Protein AF-A0A613WHR8-F1 (afdb_monomer_lite)

InterPro domains:
  IPR018330 RecT family [PF03837] (5-74)

Organism: Salmonella enterica (NCBI:txid28901)

Structure (mmCIF, N/CA/C/O backbone):
data_AF-A0A613WHR8-F1
#
_entry.id   AF-A0A613WHR8-F1
#
loop_
_atom_site.group_PDB
_atom_site.id
_atom_site.type_symbol
_atom_site.label_atom_id
_atom_site.label_alt_id
_atom_site.label_comp_id
_atom_site.label_asym_id
_atom_site.label_entity_id
_atom_site.label_seq_id
_atom_site.pdbx_PDB_ins_code
_atom_site.Cartn_x
_atom_site.Cartn_y
_atom_site.Cartn_z
_atom_site.occupancy
_atom_site.B_iso_or_equiv
_atom_site.auth_seq_id
_atom_site.auth_comp_id
_atom_site.auth_asym_id
_atom_site.auth_atom_id
_atom_site.pdbx_PDB_model_num
ATOM 1 N N . PHE A 1 1 ? 2.339 -22.109 17.930 1.00 89.00 1 PHE A N 1
ATOM 2 C CA . PHE A 1 1 ? 1.033 -21.520 17.578 1.00 89.00 1 PHE A CA 1
ATOM 3 C C . PHE A 1 1 ? 0.966 -20.124 18.173 1.00 89.00 1 PHE A C 1
ATOM 5 O O . PHE A 1 1 ? 1.818 -19.796 18.991 1.00 89.00 1 PHE A O 1
ATOM 12 N N . VAL A 1 2 ? 0.007 -19.311 17.746 1.00 94.31 2 VAL A N 1
ATOM 13 C CA . VAL A 1 2 ? -0.350 -18.051 18.406 1.00 94.31 2 VAL A CA 1
ATOM 14 C C . VAL A 1 2 ? -1.794 -18.166 18.862 1.00 94.31 2 VAL A C 1
ATOM 16 O O . VAL A 1 2 ? -2.613 -18.722 18.141 1.00 94.31 2 VAL A O 1
ATOM 19 N N . GLN A 1 3 ? -2.096 -17.657 20.048 1.00 95.31 3 GLN A N 1
ATOM 20 C CA . GLN A 1 3 ? -3.455 -17.555 20.557 1.00 95.31 3 GLN A CA 1
ATOM 21 C C . GLN A 1 3 ? -3.706 -16.099 20.931 1.00 95.31 3 GLN A C 1
ATOM 23 O O . GLN A 1 3 ? -2.822 -15.439 21.477 1.00 95.31 3 GLN A O 1
ATOM 28 N N . VAL A 1 4 ? -4.883 -15.595 20.580 1.00 95.31 4 VAL A N 1
ATOM 29 C CA . VAL A 1 4 ? -5.280 -14.210 20.831 1.00 95.31 4 VAL A CA 1
ATOM 30 C C . VAL A 1 4 ? -6.489 -14.226 21.744 1.00 95.31 4 VAL A C 1
ATOM 32 O O . VAL A 1 4 ? -7.377 -15.057 21.570 1.00 95.31 4 VAL A O 1
ATOM 35 N N . GLY A 1 5 ? -6.510 -13.324 22.714 1.00 95.69 5 GLY A N 1
ATOM 36 C CA . GLY A 1 5 ? -7.647 -13.103 23.588 1.00 95.69 5 GLY A CA 1
ATOM 37 C C . GLY A 1 5 ? -7.657 -11.666 24.082 1.00 95.69 5 GLY A C 1
ATOM 38 O O . GLY A 1 5 ? -6.617 -11.003 24.102 1.00 95.69 5 GLY A O 1
ATOM 39 N N . ALA A 1 6 ? -8.837 -11.196 24.460 1.00 94.69 6 ALA A N 1
ATOM 40 C CA . ALA A 1 6 ? -9.026 -9.912 25.116 1.00 94.69 6 ALA A CA 1
ATOM 41 C C . ALA A 1 6 ? -10.182 -10.011 26.116 1.00 94.69 6 ALA A C 1
ATOM 43 O O . ALA A 1 6 ? -11.006 -10.921 26.038 1.00 94.69 6 ALA A O 1
ATOM 44 N N . ILE A 1 7 ? -10.222 -9.078 27.062 1.00 95.19 7 ILE A N 1
ATOM 45 C CA . ILE A 1 7 ? -11.339 -8.932 27.996 1.00 95.19 7 ILE A CA 1
ATOM 46 C C . ILE A 1 7 ? -12.389 -8.064 27.301 1.00 95.19 7 ILE A C 1
ATOM 48 O O . ILE A 1 7 ? -12.093 -6.924 26.932 1.00 95.19 7 ILE A O 1
ATOM 52 N N . LEU A 1 8 ? -13.588 -8.606 27.082 1.00 90.88 8 LEU A N 1
ATOM 53 C CA . LEU A 1 8 ? -14.682 -7.862 26.460 1.00 90.88 8 LEU A CA 1
ATOM 54 C C . LEU A 1 8 ? -15.302 -6.874 27.453 1.00 90.88 8 LEU A C 1
ATOM 56 O O . LEU A 1 8 ? -15.196 -7.015 28.673 1.00 90.88 8 LEU A O 1
ATOM 60 N N . ARG A 1 9 ? -15.961 -5.833 26.934 1.00 86.62 9 ARG A N 1
ATOM 61 C CA . ARG A 1 9 ? -16.608 -4.825 27.781 1.00 86.62 9 ARG A CA 1
ATOM 62 C C . ARG A 1 9 ? -17.704 -5.485 28.622 1.00 86.62 9 ARG A C 1
ATOM 64 O O . ARG A 1 9 ? -18.672 -5.999 28.078 1.00 86.62 9 ARG A O 1
ATOM 71 N N . GLY A 1 10 ? -17.573 -5.386 29.943 1.00 92.06 10 GLY A N 1
ATOM 72 C CA . GLY A 1 10 ? -18.514 -5.981 30.896 1.00 92.06 10 GLY A CA 1
ATOM 73 C C . GLY A 1 10 ? -18.128 -7.386 31.364 1.00 92.06 10 GLY A C 1
ATOM 74 O O . GLY A 1 10 ? -18.777 -7.906 32.266 1.00 92.06 10 GLY A O 1
ATOM 75 N N . GLU A 1 11 ? -17.060 -7.968 30.817 1.00 93.25 11 GLU A N 1
ATOM 76 C CA . GLU A 1 11 ? -16.498 -9.240 31.271 1.00 93.25 11 GLU A CA 1
ATOM 77 C C . GLU A 1 11 ? -15.285 -9.009 32.185 1.00 93.25 11 GLU A C 1
ATOM 79 O O . GLU A 1 11 ? -14.610 -7.981 32.115 1.00 93.25 11 GLU A O 1
ATOM 84 N N . SER A 1 12 ? -15.008 -9.972 33.065 1.00 94.62 12 SER A N 1
ATOM 85 C CA . SER A 1 12 ? -13.825 -9.983 33.941 1.00 94.62 12 SER A CA 1
ATOM 86 C C . SER A 1 12 ? -12.762 -10.989 33.504 1.00 94.62 12 SER A C 1
ATOM 88 O O . SER A 1 12 ? -11.621 -10.919 33.956 1.00 94.62 12 SER A O 1
ATOM 90 N N . GLU A 1 13 ? -13.137 -11.940 32.652 1.00 96.62 13 GLU A N 1
ATOM 91 C CA . GLU A 1 13 ? -12.265 -13.003 32.165 1.00 96.62 13 GLU A CA 1
ATOM 92 C C . GLU A 1 13 ? -11.814 -12.722 30.730 1.00 96.62 13 GLU A C 1
ATOM 94 O O . GLU A 1 13 ? -12.413 -11.932 30.000 1.00 96.62 13 GLU A O 1
ATOM 99 N N . ILE A 1 14 ? -10.707 -13.347 30.330 1.00 96.81 14 ILE A N 1
ATOM 100 C CA . ILE A 1 14 ? -10.197 -13.219 28.967 1.00 96.81 14 ILE A CA 1
ATOM 101 C C . ILE A 1 14 ? -11.002 -14.150 28.067 1.00 96.81 14 ILE A C 1
ATOM 103 O O . ILE A 1 14 ? -10.958 -15.370 28.232 1.00 96.81 14 ILE A O 1
ATOM 107 N N . THR A 1 15 ? -11.637 -13.581 27.048 1.00 96.25 15 THR A N 1
ATOM 108 C CA . THR A 1 15 ? -12.248 -14.354 25.973 1.00 96.25 15 THR A CA 1
ATOM 109 C C . THR A 1 15 ? -11.159 -14.766 24.987 1.00 96.25 15 THR A C 1
ATOM 111 O O . THR A 1 15 ? -10.666 -13.972 24.180 1.00 96.25 15 THR A O 1
ATOM 114 N N . TRP A 1 16 ? -10.727 -16.023 25.082 1.00 97.25 16 TRP A N 1
ATOM 115 C CA . TRP A 1 16 ? -9.696 -16.597 24.219 1.00 97.25 16 TRP A CA 1
ATOM 116 C C . TRP A 1 16 ? -10.266 -17.057 22.874 1.00 97.25 16 TRP A C 1
ATOM 118 O O . TRP A 1 16 ? -11.357 -17.612 22.784 1.00 97.25 16 TRP A O 1
ATOM 128 N N . GLY A 1 17 ? -9.497 -16.853 21.809 1.00 94.19 17 GLY A N 1
ATOM 129 C CA . GLY A 1 17 ? -9.735 -17.474 20.511 1.00 94.19 17 GLY A CA 1
ATOM 130 C C . GLY A 1 17 ? -9.074 -18.841 20.386 1.00 94.19 17 GLY A C 1
ATOM 131 O O . GLY A 1 17 ? -8.239 -19.242 21.203 1.00 94.19 17 GLY A O 1
ATOM 132 N N . GLU A 1 18 ? -9.408 -19.520 19.294 1.00 93.88 18 GLU A N 1
ATOM 133 C CA . GLU A 1 18 ? -8.780 -20.781 18.908 1.00 93.88 18 GLU A CA 1
ATOM 134 C C . GLU A 1 18 ? -7.268 -20.611 18.651 1.00 93.88 18 GLU A C 1
ATOM 136 O O . GLU A 1 18 ? -6.846 -19.624 18.030 1.00 93.88 18 GLU A O 1
ATOM 141 N N . PRO A 1 19 ? -6.422 -21.565 19.083 1.00 95.31 19 PRO A N 1
ATOM 142 C CA . PRO A 1 19 ? -5.001 -21.563 18.761 1.00 95.31 19 PRO A CA 1
ATOM 143 C C . PRO A 1 19 ? -4.748 -21.626 17.246 1.00 95.31 19 PRO A C 1
ATOM 145 O O . PRO A 1 19 ? -5.121 -22.576 16.559 1.00 95.31 19 PRO A O 1
ATOM 148 N N . LEU A 1 20 ? -4.028 -20.639 16.715 1.00 94.94 20 LEU A N 1
ATOM 149 C CA . LEU A 1 20 ? -3.664 -20.564 15.305 1.00 94.94 20 LEU A CA 1
ATOM 150 C C . LEU A 1 20 ? -2.271 -21.152 15.063 1.00 94.94 20 LEU A C 1
ATOM 152 O O . LEU A 1 20 ? -1.244 -20.650 15.540 1.00 94.94 20 LEU A O 1
ATOM 156 N N . TYR A 1 21 ? -2.218 -22.210 14.262 1.00 94.62 21 TYR A N 1
ATOM 157 C CA . TYR A 1 21 ? -0.976 -22.853 13.846 1.00 94.62 21 TYR A CA 1
ATOM 158 C C . TYR A 1 21 ? -0.562 -22.372 12.461 1.00 94.62 21 TYR A C 1
ATOM 160 O O . TYR A 1 21 ? -1.371 -22.325 11.539 1.00 94.62 21 TYR A O 1
ATOM 168 N N . LEU A 1 22 ? 0.731 -22.081 12.289 1.00 91.19 22 LEU A N 1
ATOM 169 C CA . LEU A 1 22 ? 1.271 -21.653 10.996 1.00 91.19 22 LEU A CA 1
ATOM 170 C C . LEU A 1 22 ? 1.045 -22.711 9.901 1.00 91.19 22 LEU A C 1
ATOM 172 O O . LEU A 1 22 ? 0.808 -22.359 8.747 1.00 91.19 22 LEU A O 1
ATOM 176 N N . SER A 1 23 ? 1.073 -23.996 10.269 1.00 92.25 23 SER A N 1
ATOM 177 C CA . SER A 1 23 ? 0.780 -25.128 9.381 1.00 92.25 23 SER A CA 1
ATOM 178 C C . SER A 1 23 ? -0.656 -25.133 8.849 1.00 92.25 23 SER A C 1
ATOM 180 O O . SER A 1 23 ? -0.871 -25.600 7.738 1.00 92.25 23 SER A O 1
ATOM 182 N N . GLY A 1 24 ? -1.621 -24.579 9.590 1.00 90.56 24 GLY A N 1
ATOM 183 C CA . GLY A 1 24 ? -3.017 -24.464 9.151 1.00 90.56 24 GLY A CA 1
ATOM 184 C C . GLY A 1 24 ? -3.275 -23.299 8.187 1.00 90.56 24 GLY A C 1
ATOM 185 O O . GLY A 1 24 ? -4.354 -23.203 7.609 1.00 90.56 24 GLY A O 1
ATOM 186 N N . VAL A 1 25 ? -2.300 -22.403 7.990 1.00 91.31 25 VAL A N 1
ATOM 187 C CA . VAL A 1 25 ? -2.436 -21.245 7.095 1.00 91.31 25 VAL A CA 1
ATOM 188 C C . VAL A 1 25 ? -1.966 -21.612 5.690 1.00 91.31 25 VAL A C 1
ATOM 190 O O . VAL A 1 25 ? -0.769 -21.550 5.393 1.00 91.31 25 VAL A O 1
ATOM 193 N N . VAL A 1 26 ? -2.927 -21.963 4.830 1.00 90.56 26 VAL A N 1
ATOM 194 C CA . VAL A 1 26 ? -2.678 -22.417 3.450 1.00 90.56 26 VAL A CA 1
ATOM 195 C C . VAL A 1 26 ? -2.364 -21.253 2.500 1.00 90.56 26 VAL A C 1
ATOM 197 O O . VAL A 1 26 ? -1.446 -21.343 1.693 1.00 90.56 26 VAL A O 1
ATOM 200 N N . THR A 1 27 ? -3.087 -20.133 2.601 1.00 90.94 27 THR A N 1
ATOM 201 C CA . THR A 1 27 ? -2.910 -18.980 1.696 1.00 90.94 27 THR A CA 1
ATOM 202 C C . THR A 1 27 ? -1.959 -17.945 2.291 1.00 90.94 27 THR A C 1
ATOM 204 O O . THR A 1 27 ? -2.208 -17.425 3.379 1.00 90.94 27 THR A O 1
ATOM 207 N N . ARG A 1 28 ? -0.883 -17.604 1.569 1.00 93.31 28 ARG A N 1
ATOM 208 C CA . ARG A 1 28 ? 0.181 -16.702 2.046 1.00 93.31 28 ARG A CA 1
ATOM 209 C C . ARG A 1 28 ? 0.565 -15.632 1.020 1.00 93.31 28 ARG A C 1
ATOM 211 O O . ARG A 1 28 ? 1.715 -15.514 0.621 1.00 93.31 28 ARG A O 1
ATOM 218 N N . ASN A 1 29 ? -0.397 -14.794 0.647 1.00 92.94 29 ASN A N 1
ATOM 219 C CA . ASN A 1 29 ? -0.249 -13.790 -0.421 1.00 92.94 29 ASN A CA 1
ATOM 220 C C . ASN A 1 29 ? 0.486 -12.501 0.005 1.00 92.94 29 ASN A C 1
ATOM 222 O O . ASN A 1 29 ? 0.276 -11.446 -0.582 1.00 92.94 29 ASN A O 1
ATOM 226 N N . SER A 1 30 ? 1.302 -12.554 1.059 1.00 93.56 30 SER A N 1
ATOM 227 C CA . SER A 1 30 ? 2.049 -11.398 1.570 1.00 93.56 30 SER A CA 1
ATOM 228 C C . SER A 1 30 ? 3.525 -11.758 1.738 1.00 93.56 30 SER A C 1
ATOM 230 O O . SER A 1 30 ? 3.820 -12.789 2.347 1.00 93.56 30 SER A O 1
ATOM 232 N N . PRO A 1 31 ? 4.470 -10.910 1.293 1.00 95.44 31 PRO A N 1
ATOM 233 C CA . PRO A 1 31 ? 5.894 -11.141 1.535 1.00 95.44 31 PRO A CA 1
ATOM 234 C C . PRO A 1 31 ? 6.242 -11.153 3.035 1.00 95.44 31 PRO A C 1
ATOM 236 O O . PRO A 1 31 ? 7.246 -11.749 3.426 1.00 95.44 31 PRO A O 1
ATOM 239 N N . LEU A 1 32 ? 5.384 -10.582 3.896 1.00 95.38 32 LEU A N 1
ATOM 240 C CA . LEU A 1 32 ? 5.553 -10.611 5.354 1.00 95.38 32 LEU A CA 1
ATOM 241 C C . LEU A 1 32 ? 5.531 -12.027 5.935 1.00 95.38 32 LEU A C 1
ATOM 243 O O . LEU A 1 32 ? 6.093 -12.243 7.002 1.00 95.38 32 LEU A O 1
ATOM 247 N N . TRP A 1 33 ? 4.958 -13.014 5.239 1.00 95.00 33 TRP A N 1
ATOM 248 C CA . TRP A 1 33 ? 5.064 -14.413 5.664 1.00 95.00 33 TRP A CA 1
ATOM 249 C C . TRP A 1 33 ? 6.508 -14.930 5.667 1.00 95.00 33 TRP A C 1
ATOM 251 O O . TRP A 1 33 ? 6.792 -15.894 6.373 1.00 95.00 33 TRP A O 1
ATOM 261 N N . VAL A 1 34 ? 7.405 -14.299 4.903 1.00 94.12 34 VAL A N 1
ATOM 262 C CA . VAL A 1 34 ? 8.833 -14.632 4.851 1.00 94.12 34 VAL A CA 1
ATOM 263 C C . VAL A 1 34 ? 9.644 -13.662 5.704 1.00 94.12 34 VAL A C 1
ATOM 265 O O . VAL A 1 34 ? 10.424 -14.099 6.544 1.00 94.12 34 VAL A O 1
ATOM 268 N N . SER A 1 35 ? 9.451 -12.351 5.522 1.00 96.62 35 SER A N 1
ATOM 269 C CA . SER A 1 35 ? 10.274 -11.340 6.198 1.00 96.62 35 SER A CA 1
ATOM 270 C C . SER A 1 35 ? 9.903 -11.117 7.666 1.00 96.62 35 SER A C 1
ATOM 272 O O . SER A 1 35 ? 10.784 -10.832 8.474 1.00 96.62 35 SER A O 1
ATOM 274 N N . ASN A 1 36 ? 8.626 -11.261 8.041 1.00 95.81 36 ASN A N 1
ATOM 275 C CA . ASN A 1 36 ? 8.167 -11.113 9.425 1.00 95.81 36 ASN A CA 1
ATOM 276 C C . ASN A 1 36 ? 6.999 -12.067 9.770 1.00 95.81 36 ASN A C 1
ATOM 278 O O . ASN A 1 36 ? 5.870 -11.631 10.039 1.00 95.81 36 ASN A O 1
ATOM 282 N N . PRO A 1 37 ? 7.248 -13.390 9.796 1.00 93.38 37 PRO A N 1
ATOM 283 C CA . PRO A 1 37 ? 6.199 -14.398 9.955 1.00 93.38 37 PRO A CA 1
ATOM 284 C C . PRO A 1 37 ? 5.445 -14.289 11.282 1.00 93.38 37 PRO A C 1
ATOM 286 O O . PRO A 1 37 ? 4.256 -14.598 11.336 1.00 93.38 37 PRO A O 1
ATOM 289 N N . LYS A 1 38 ? 6.116 -13.837 12.353 1.00 92.62 38 LYS A N 1
ATOM 290 C CA . LYS A 1 38 ? 5.513 -13.678 13.686 1.00 92.62 38 LYS A CA 1
ATOM 291 C C . LYS A 1 38 ? 4.447 -12.588 13.695 1.00 92.62 38 LYS A C 1
ATOM 293 O O . LYS A 1 38 ? 3.354 -12.811 14.208 1.00 92.62 38 LYS A O 1
ATOM 298 N N . GLN A 1 39 ? 4.747 -11.433 13.104 1.00 94.38 39 GLN A N 1
ATOM 299 C CA . GLN A 1 39 ? 3.777 -10.348 12.984 1.00 94.38 39 GLN A CA 1
ATOM 300 C C . GLN A 1 39 ? 2.593 -10.775 12.116 1.00 94.38 39 GLN A C 1
ATOM 302 O O . GLN A 1 39 ? 1.442 -10.538 12.473 1.00 94.38 39 GLN A O 1
ATOM 307 N N . GLN A 1 40 ? 2.874 -11.457 11.006 1.00 95.62 40 GLN A N 1
ATOM 308 C CA . GLN A 1 40 ? 1.848 -11.844 10.050 1.00 95.62 40 GLN A CA 1
ATOM 309 C C . GLN A 1 40 ? 0.853 -12.866 10.630 1.00 95.62 40 GLN A C 1
ATOM 311 O O . GLN A 1 40 ? -0.357 -12.708 10.455 1.00 95.62 40 GLN A O 1
ATOM 316 N N . ILE A 1 41 ? 1.331 -13.881 11.365 1.00 94.88 41 ILE A N 1
ATOM 317 C CA . ILE A 1 41 ? 0.441 -14.842 12.037 1.00 94.88 41 ILE A CA 1
ATOM 318 C C . ILE A 1 41 ? -0.321 -14.204 13.207 1.00 94.88 41 ILE A C 1
ATOM 320 O O . ILE A 1 41 ? -1.492 -14.520 13.402 1.00 94.88 41 ILE A O 1
ATOM 324 N N . ALA A 1 42 ? 0.296 -13.278 13.949 1.00 94.75 42 ALA A N 1
ATOM 325 C CA . ALA A 1 42 ? -0.380 -12.554 15.023 1.00 94.75 42 ALA A CA 1
ATOM 326 C C . ALA A 1 42 ? -1.514 -11.672 14.480 1.00 94.75 42 ALA A C 1
ATOM 328 O O . ALA A 1 42 ? -2.632 -11.737 14.985 1.00 94.75 42 ALA A O 1
ATOM 329 N N . TYR A 1 43 ? -1.262 -10.926 13.399 1.00 94.00 43 TYR A N 1
ATOM 330 C CA . TYR A 1 43 ? -2.285 -10.139 12.708 1.00 94.00 43 TYR A CA 1
ATOM 331 C C . TYR A 1 43 ? -3.458 -11.014 12.251 1.00 94.00 43 TYR A C 1
ATOM 333 O O . TYR A 1 43 ? -4.618 -10.656 12.454 1.00 94.00 43 TYR A O 1
ATOM 341 N N . LEU A 1 44 ? -3.170 -12.185 11.672 1.00 94.31 44 LEU A N 1
ATOM 342 C CA . LEU A 1 44 ? -4.214 -13.118 11.255 1.00 94.31 44 LEU A CA 1
ATOM 343 C C . LEU A 1 44 ? -5.039 -13.630 12.447 1.00 94.31 44 LEU A C 1
ATOM 345 O O . LEU A 1 44 ? -6.263 -13.687 12.349 1.00 94.31 44 LEU A O 1
ATOM 349 N N . GLY A 1 45 ? -4.386 -13.939 13.571 1.00 94.94 45 GLY A N 1
ATOM 350 C CA . GLY A 1 45 ? -5.053 -14.335 14.813 1.00 94.94 45 GLY A CA 1
ATOM 351 C C . GLY A 1 45 ? -5.993 -13.252 15.345 1.00 94.94 45 GLY A C 1
ATOM 352 O O . GLY A 1 45 ? -7.162 -13.533 15.597 1.00 94.94 45 GLY A O 1
ATOM 353 N N . VAL A 1 46 ? -5.524 -12.002 15.428 1.00 94.06 46 VAL A N 1
ATOM 354 C CA . VAL A 1 46 ? -6.344 -10.855 15.864 1.00 94.06 46 VAL A CA 1
ATOM 355 C C . VAL A 1 46 ? -7.532 -10.651 14.928 1.00 94.06 46 VAL A C 1
ATOM 357 O O . VAL A 1 46 ? -8.658 -10.475 15.383 1.00 94.06 46 VAL A O 1
ATOM 360 N N . LYS A 1 47 ? -7.309 -10.746 13.614 1.00 92.19 47 LYS A N 1
ATOM 361 C CA . LYS A 1 47 ? -8.357 -10.615 12.598 1.00 92.19 47 LYS A CA 1
ATOM 362 C C . LYS A 1 47 ? -9.449 -11.678 12.736 1.00 92.19 47 LYS A C 1
ATOM 364 O O . LYS A 1 47 ? -10.618 -11.364 12.540 1.00 92.19 47 LYS A O 1
ATOM 369 N N . TYR A 1 48 ? -9.094 -12.930 13.018 1.00 94.06 48 TYR A N 1
ATOM 370 C CA . TYR A 1 48 ? -10.079 -13.996 13.228 1.00 94.06 48 TYR A CA 1
ATOM 371 C C . TYR A 1 48 ? -10.829 -13.827 14.545 1.00 94.06 48 TYR A C 1
ATOM 373 O O . TYR A 1 48 ? -12.052 -13.928 14.548 1.00 94.06 48 TYR A O 1
ATOM 381 N N . TRP A 1 49 ? -10.118 -13.496 15.624 1.00 95.44 49 TRP A N 1
ATOM 382 C CA . TRP A 1 49 ? -10.723 -13.251 16.930 1.00 95.4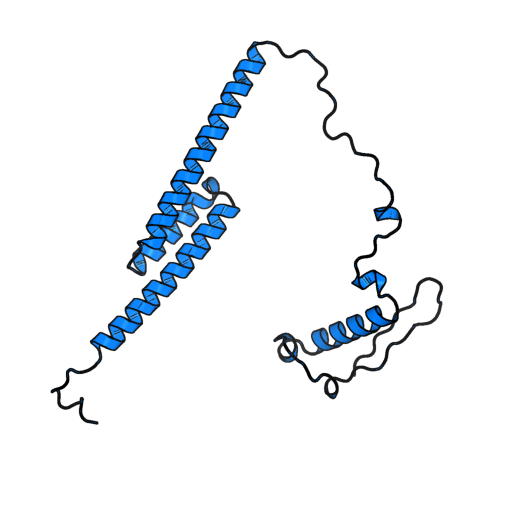4 49 TRP A CA 1
ATOM 383 C C . TRP A 1 49 ? -11.738 -12.102 16.878 1.00 95.44 49 TRP A C 1
ATOM 385 O O . TRP A 1 49 ? -12.894 -12.274 17.255 1.00 95.44 49 TRP A O 1
ATOM 395 N N . ALA A 1 50 ? -11.349 -10.958 16.312 1.00 93.44 50 ALA A N 1
ATOM 396 C CA . ALA A 1 50 ? -12.221 -9.791 16.243 1.00 93.44 50 ALA A CA 1
ATOM 397 C C . ALA A 1 50 ? -13.451 -10.032 15.354 1.00 93.44 50 ALA A C 1
ATOM 399 O O . ALA A 1 50 ? -14.519 -9.527 15.658 1.00 93.44 50 ALA A O 1
ATOM 400 N N . ARG A 1 51 ? -13.370 -10.867 14.309 1.00 91.88 51 ARG A N 1
ATOM 401 C CA . ARG A 1 51 ? -14.565 -11.235 13.522 1.00 91.88 51 ARG A CA 1
ATOM 402 C C . ARG A 1 51 ? -15.593 -12.046 14.295 1.00 91.88 51 ARG A C 1
ATOM 404 O O . ARG A 1 51 ? -16.763 -11.999 13.936 1.00 91.88 51 ARG A O 1
ATOM 411 N N . LEU A 1 52 ? -15.148 -12.825 15.275 1.00 92.94 52 LEU A N 1
ATOM 412 C CA . LEU A 1 52 ? -16.027 -13.665 16.079 1.00 92.94 52 LEU A CA 1
ATOM 413 C C . LEU A 1 52 ? -16.679 -12.866 17.207 1.00 92.94 52 LEU A C 1
ATOM 415 O O . LEU A 1 52 ? -17.875 -13.015 17.428 1.00 92.94 52 LEU A O 1
ATOM 419 N N . TYR A 1 53 ? -15.901 -12.021 17.890 1.00 92.62 53 TYR A N 1
ATOM 420 C CA . TYR A 1 53 ? -16.330 -11.404 19.150 1.00 92.62 53 TYR A CA 1
ATOM 421 C C . TYR A 1 53 ? -16.571 -9.893 19.085 1.00 92.62 53 TYR A C 1
ATOM 423 O O . TYR A 1 53 ? -17.321 -9.376 19.904 1.00 92.62 53 TYR A O 1
ATOM 431 N N . CYS A 1 54 ? -15.958 -9.187 18.131 1.00 89.12 54 CYS A N 1
ATOM 432 C CA . CYS A 1 54 ? -16.109 -7.735 17.962 1.00 89.12 54 CYS A CA 1
ATOM 433 C C . CYS A 1 54 ? -16.212 -7.338 16.472 1.00 89.12 54 CYS A C 1
ATOM 435 O O . CYS A 1 54 ? -15.390 -6.546 15.983 1.00 89.12 54 CYS A O 1
ATOM 437 N N . PRO A 1 55 ? -17.143 -7.924 15.688 1.00 87.25 55 PRO A N 1
ATOM 438 C CA . PRO A 1 55 ? -17.243 -7.655 14.252 1.00 87.25 55 PRO A CA 1
ATOM 439 C C . PRO A 1 55 ? -17.489 -6.172 13.942 1.00 87.25 55 PRO A C 1
ATOM 441 O O . PRO A 1 55 ? -17.020 -5.676 12.917 1.00 87.25 55 PRO A O 1
ATOM 444 N N . GLU A 1 56 ? -18.159 -5.451 14.839 1.00 78.44 56 GLU A N 1
ATOM 445 C CA . GLU A 1 56 ? -18.411 -4.013 14.762 1.00 78.44 56 GLU A CA 1
ATOM 446 C C . GLU A 1 56 ? -17.120 -3.186 14.670 1.00 78.44 56 GLU A C 1
ATOM 448 O O . GLU A 1 56 ? -17.050 -2.227 13.900 1.00 78.44 56 GLU A O 1
ATOM 453 N N . VAL A 1 57 ? -16.056 -3.607 15.359 1.00 76.25 57 VAL A N 1
ATOM 454 C CA . VAL A 1 57 ? -14.752 -2.927 15.333 1.00 76.25 57 VAL A CA 1
ATOM 455 C C . VAL A 1 57 ? -14.084 -3.069 13.964 1.00 76.25 57 VAL A C 1
ATOM 457 O O . VAL A 1 57 ? -13.399 -2.162 13.501 1.00 76.25 57 VAL A O 1
ATOM 460 N N . ILE A 1 58 ? -14.298 -4.194 13.276 1.00 74.25 58 ILE A N 1
ATOM 461 C CA . ILE A 1 58 ? -13.759 -4.419 11.925 1.00 74.25 58 ILE A CA 1
ATOM 462 C C . ILE A 1 58 ? -14.575 -3.673 10.866 1.00 74.25 58 ILE A C 1
ATOM 464 O O . ILE A 1 58 ? -14.024 -3.263 9.845 1.00 74.25 58 ILE A O 1
ATOM 468 N N . LEU A 1 59 ? -15.878 -3.520 11.091 1.00 72.06 59 LEU A N 1
ATOM 469 C CA . LEU A 1 59 ? -16.798 -2.868 10.161 1.00 72.06 59 LEU A CA 1
ATOM 470 C C . LEU A 1 59 ? -16.840 -1.340 10.321 1.00 72.06 59 LEU A C 1
ATOM 472 O O . LEU A 1 59 ? -17.565 -0.688 9.574 1.00 72.06 59 LEU A O 1
ATOM 476 N N . GLY A 1 60 ? -16.044 -0.774 11.237 1.00 66.06 60 GLY A N 1
ATOM 477 C CA . GLY A 1 60 ? -15.936 0.672 11.437 1.00 66.06 60 GLY A CA 1
ATOM 478 C C . GLY A 1 60 ? -17.190 1.279 12.060 1.00 66.06 60 GLY A C 1
ATOM 479 O O . GLY A 1 60 ? -17.644 2.328 11.613 1.00 66.06 60 GLY A O 1
ATOM 480 N N . VAL A 1 61 ? -17.791 0.600 13.043 1.00 62.84 61 VAL A N 1
ATOM 481 C CA . VAL A 1 61 ? -18.982 1.119 13.724 1.00 62.84 61 VAL A CA 1
ATOM 482 C C . VAL A 1 61 ? -18.611 2.315 14.589 1.00 62.84 61 VAL A C 1
ATOM 484 O O . VAL A 1 61 ? -17.704 2.237 15.416 1.00 62.84 61 VAL A O 1
ATOM 487 N N . TYR A 1 62 ? -19.361 3.395 14.385 1.00 56.62 62 TYR A N 1
ATOM 488 C CA . TYR A 1 62 ? -19.205 4.645 15.104 1.00 56.62 62 TYR A CA 1
ATOM 489 C C . TYR A 1 62 ? -19.415 4.453 16.604 1.00 56.62 62 TYR A C 1
ATOM 491 O O . TYR A 1 62 ? -20.416 3.863 17.030 1.00 56.62 62 TYR A O 1
ATOM 499 N N . SER A 1 63 ? -18.494 4.965 17.416 1.00 63.53 63 SER A N 1
ATOM 500 C CA . SER A 1 63 ? -18.735 5.062 18.852 1.00 63.53 63 SER A CA 1
ATOM 501 C C . SER A 1 63 ? -19.824 6.115 19.129 1.00 63.53 63 SER A C 1
ATOM 503 O O . SER A 1 63 ? -20.061 6.992 18.298 1.00 63.53 63 SER A O 1
ATOM 505 N N . PRO A 1 64 ? -20.565 6.043 20.251 1.00 61.91 64 PRO A N 1
ATOM 506 C CA . PRO A 1 64 ? -21.673 6.970 20.511 1.00 61.91 64 PRO A CA 1
ATOM 507 C C . PRO A 1 64 ? -21.276 8.454 20.412 1.00 61.91 64 PRO A C 1
ATOM 509 O O . PRO A 1 64 ? -22.050 9.261 19.912 1.00 61.91 64 PRO A O 1
ATOM 512 N N . ASP A 1 65 ? -20.042 8.788 20.794 1.00 63.72 65 ASP A N 1
ATOM 513 C CA . ASP A 1 65 ? -19.437 10.121 20.683 1.00 63.72 65 ASP A CA 1
ATOM 514 C C . ASP A 1 65 ? -19.117 10.555 19.238 1.00 63.72 65 ASP A C 1
ATOM 516 O O . ASP A 1 65 ? -18.949 11.743 18.963 1.00 63.72 65 ASP A O 1
ATOM 520 N N . GLU A 1 66 ? -19.029 9.610 18.301 1.00 66.44 66 GLU A N 1
ATOM 521 C CA . GLU A 1 66 ? -18.911 9.884 16.865 1.00 66.44 66 GLU A CA 1
ATOM 522 C C . GLU A 1 66 ? -20.281 10.077 16.197 1.00 66.44 66 GLU A C 1
ATOM 524 O O . GLU A 1 66 ? -20.357 10.689 15.132 1.00 66.44 66 GLU A O 1
ATOM 529 N N . VAL A 1 67 ? -21.357 9.581 16.821 1.00 61.38 67 VAL A N 1
ATOM 530 C CA . VAL A 1 67 ? -22.750 9.806 16.395 1.00 61.38 67 VAL A CA 1
ATOM 531 C C . VAL A 1 67 ? -23.312 11.105 16.981 1.00 61.38 67 VAL A C 1
ATOM 533 O O . VAL A 1 67 ? -24.194 11.720 16.379 1.00 61.38 67 VAL A O 1
ATOM 536 N N . GLU A 1 68 ? -22.808 11.549 18.135 1.00 67.88 68 GLU A N 1
ATOM 537 C CA . GLU A 1 68 ? -23.155 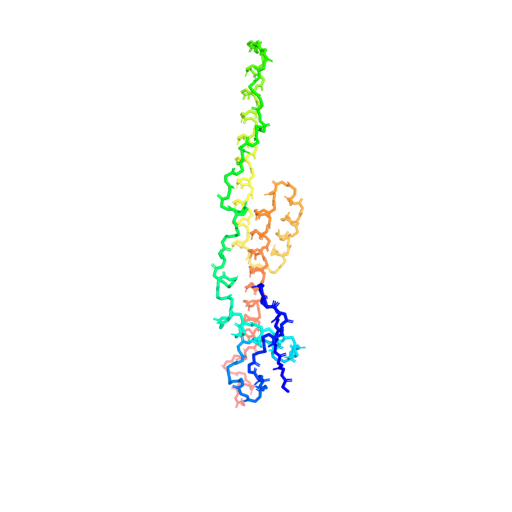12.850 18.705 1.00 67.88 68 GLU A CA 1
ATOM 538 C C . GLU A 1 68 ? -22.782 13.977 17.729 1.00 67.88 68 GLU A C 1
ATOM 540 O O . GLU A 1 68 ? -21.625 14.149 17.334 1.00 67.88 68 GLU A O 1
ATOM 545 N N . GLN A 1 69 ? -23.789 14.760 17.325 1.00 61.16 69 GLN A N 1
ATOM 546 C CA . GLN A 1 69 ? -23.584 15.964 16.526 1.00 61.16 69 GLN A CA 1
ATOM 547 C C . GLN A 1 69 ? -22.729 16.936 17.335 1.00 61.16 69 GLN A C 1
ATOM 549 O O . GLN A 1 69 ? -23.210 17.595 18.255 1.00 61.16 69 GLN A O 1
ATOM 554 N N . ARG A 1 70 ? -21.443 17.026 16.989 1.00 63.78 70 ARG A N 1
ATOM 555 C CA . ARG A 1 70 ? -20.589 18.105 17.481 1.00 63.78 70 ARG A CA 1
ATOM 556 C C . ARG A 1 70 ? -21.202 19.421 17.013 1.00 63.78 70 ARG A C 1
ATOM 558 O O . ARG A 1 70 ? -21.432 19.581 15.816 1.00 63.78 70 ARG A O 1
ATOM 565 N N . GLU A 1 71 ? -21.461 20.341 17.940 1.00 75.81 71 GLU A N 1
ATOM 566 C CA . GLU A 1 71 ? -21.883 21.695 17.582 1.00 75.81 71 GLU A CA 1
ATOM 567 C C . GLU A 1 71 ? -20.848 22.292 16.619 1.00 75.81 71 GLU A C 1
ATOM 569 O O . GLU A 1 71 ? -19.637 22.228 16.868 1.00 75.81 71 GLU A O 1
ATOM 574 N N . GLU A 1 72 ? -21.321 22.801 15.478 1.00 72.75 72 GLU A N 1
ATOM 575 C CA . GLU A 1 72 ? -20.459 23.400 14.465 1.00 72.75 72 GLU A CA 1
ATOM 576 C C . GLU A 1 72 ? -19.673 24.542 15.102 1.00 72.75 72 GLU A C 1
ATOM 578 O O . GLU A 1 72 ? -20.220 25.554 15.540 1.00 72.75 72 GLU A O 1
ATOM 583 N N . ARG A 1 73 ? -18.353 24.374 15.171 1.00 75.06 73 ARG A N 1
ATOM 584 C CA . ARG A 1 73 ? -17.472 25.439 15.622 1.00 75.06 73 ARG A CA 1
ATOM 585 C C . ARG A 1 73 ? -17.526 26.550 14.579 1.00 75.06 73 ARG A C 1
ATOM 587 O O . ARG A 1 73 ? -17.121 26.338 13.440 1.00 75.06 73 ARG A O 1
ATOM 594 N N . GLU A 1 74 ? -17.985 27.733 14.971 1.00 76.88 74 GLU A N 1
ATOM 595 C CA . GLU A 1 74 ? -17.940 28.918 14.118 1.00 76.88 74 GLU A CA 1
ATOM 596 C C . GLU A 1 74 ? -16.468 29.285 13.861 1.00 76.88 74 GLU A C 1
ATOM 598 O O . GLU A 1 74 ? -15.760 29.787 14.733 1.00 76.88 74 GLU A O 1
ATOM 603 N N . ILE A 1 75 ? -15.966 28.944 12.671 1.00 74.62 75 ILE A N 1
ATOM 604 C CA . ILE A 1 75 ? -14.576 29.219 12.269 1.00 74.62 75 ILE A CA 1
ATOM 605 C C . ILE A 1 75 ? -14.443 30.651 11.728 1.00 74.62 75 ILE A C 1
ATOM 607 O O . ILE A 1 75 ? -13.344 31.202 11.735 1.00 74.62 75 ILE A O 1
ATOM 611 N N . ASN A 1 76 ? -15.546 31.270 11.293 1.00 69.69 76 ASN A N 1
ATOM 612 C CA . ASN A 1 76 ? -15.530 32.591 10.677 1.00 69.69 76 ASN A CA 1
ATOM 613 C C . ASN A 1 76 ? -16.696 33.460 11.185 1.00 69.69 76 ASN A C 1
ATOM 615 O O . ASN A 1 76 ? -17.774 33.414 10.591 1.00 69.69 76 ASN A O 1
ATOM 619 N N . PRO A 1 77 ? -16.512 34.234 12.270 1.00 73.44 77 PRO A N 1
ATOM 620 C CA . PRO A 1 77 ? -17.527 35.182 12.713 1.00 73.44 77 PRO A CA 1
ATOM 621 C C . PRO A 1 77 ? -17.813 36.207 11.609 1.00 73.44 77 PRO A C 1
ATOM 623 O O . PRO A 1 77 ? -16.899 36.645 10.906 1.00 73.44 77 PRO A O 1
ATOM 626 N N . ALA A 1 78 ? -19.082 36.593 11.443 1.00 68.19 78 ALA A N 1
ATOM 627 C CA . ALA A 1 78 ? -19.474 37.581 10.439 1.00 68.19 78 ALA A CA 1
ATOM 628 C C . ALA A 1 78 ? -18.652 38.877 10.610 1.00 68.19 78 ALA A C 1
ATOM 630 O O . ALA A 1 78 ? -18.557 39.388 11.732 1.00 68.19 78 ALA A O 1
ATOM 631 N N . PRO A 1 79 ? -18.056 39.427 9.532 1.00 59.19 79 PRO A N 1
ATOM 632 C CA . PRO A 1 79 ? -17.196 40.593 9.639 1.00 59.19 79 PRO A CA 1
ATOM 633 C C . PRO A 1 79 ? -18.018 41.785 10.126 1.00 59.19 79 PRO A C 1
ATOM 635 O O . PRO A 1 79 ? -18.889 42.316 9.432 1.00 59.19 79 PRO A O 1
ATOM 638 N N . VAL A 1 80 ? -17.743 42.205 11.356 1.00 60.03 80 VAL A N 1
ATOM 639 C CA . VAL A 1 80 ? -18.206 43.490 11.856 1.00 60.03 80 VAL A CA 1
ATOM 640 C C . VAL A 1 80 ? -17.337 44.545 11.176 1.00 60.03 80 VAL A C 1
ATOM 642 O O . VAL A 1 80 ? -16.118 44.484 11.294 1.00 60.03 80 VAL A O 1
ATOM 645 N N . GLN A 1 81 ? -17.996 45.480 10.485 1.00 58.31 81 GLN A N 1
ATOM 646 C CA . GLN A 1 81 ? -17.519 46.742 9.888 1.00 58.31 81 GLN A CA 1
ATOM 647 C C . GLN A 1 81 ? -17.605 46.780 8.349 1.00 58.31 81 GLN A C 1
ATOM 649 O O . GLN A 1 81 ? -17.025 45.978 7.627 1.00 58.31 81 GLN A O 1
ATOM 654 N N . ARG A 1 82 ? -18.360 47.768 7.850 1.00 55.41 82 ARG A N 1
ATOM 655 C CA . ARG A 1 82 ? -18.595 48.056 6.428 1.00 55.41 82 ARG A CA 1
ATOM 656 C C . ARG A 1 82 ? -17.272 48.368 5.721 1.00 55.41 82 ARG A C 1
ATOM 658 O O . ARG A 1 82 ? -16.654 49.387 6.024 1.00 55.41 82 ARG A O 1
ATOM 665 N N . MET A 1 83 ? -16.892 47.524 4.768 1.00 48.31 83 MET A N 1
ATOM 666 C CA . MET A 1 83 ? -15.733 47.736 3.899 1.00 48.31 83 MET A CA 1
ATOM 667 C C . MET A 1 83 ? -15.970 48.939 2.979 1.00 48.31 83 MET A C 1
ATOM 669 O O . MET A 1 83 ? -17.080 49.158 2.482 1.00 48.31 83 MET A O 1
ATOM 673 N N . SER A 1 84 ? -14.930 49.745 2.766 1.00 59.41 84 SER A N 1
ATOM 674 C CA . SER A 1 84 ? -14.977 50.883 1.842 1.00 59.41 84 SER A CA 1
ATOM 675 C C . SER A 1 84 ? -14.690 50.427 0.404 1.00 59.41 84 SER A C 1
ATOM 677 O O . SER A 1 84 ? -14.017 49.424 0.182 1.00 59.41 84 SER A O 1
ATOM 679 N N . VAL A 1 85 ? -15.164 51.178 -0.597 1.00 55.62 85 VAL A N 1
ATOM 680 C CA . VAL A 1 85 ? -15.024 50.851 -2.038 1.00 55.62 85 VAL A CA 1
ATOM 681 C C . VAL A 1 85 ? -13.559 50.638 -2.476 1.00 55.62 85 VAL A C 1
ATOM 683 O O . VAL A 1 85 ? -13.303 49.922 -3.439 1.00 55.62 85 VAL A O 1
ATOM 686 N N . GLN A 1 86 ? -12.591 51.196 -1.743 1.00 54.44 86 GLN A N 1
ATOM 687 C CA . GLN A 1 86 ? -11.148 51.045 -1.987 1.00 54.44 86 GLN A CA 1
ATOM 688 C C . GLN A 1 86 ? -10.619 49.636 -1.639 1.00 54.44 86 GL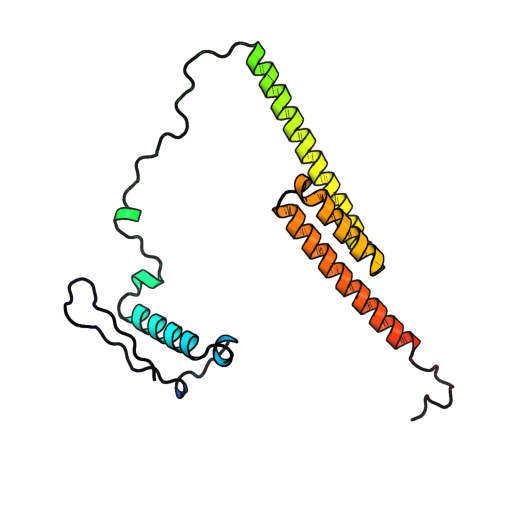N A C 1
ATOM 690 O O . GLN A 1 86 ? -9.622 49.175 -2.199 1.00 54.44 86 GLN A O 1
ATOM 695 N N . GLU A 1 87 ? -11.303 48.919 -0.749 1.00 54.09 87 GLU A N 1
ATOM 696 C CA . GLU A 1 87 ? -10.938 47.561 -0.335 1.00 54.09 87 GLU A CA 1
ATOM 697 C C . GLU A 1 87 ? -11.392 46.526 -1.381 1.00 54.09 87 GLU A C 1
ATOM 699 O O . GLU A 1 87 ? -10.635 45.630 -1.746 1.00 54.09 87 GLU A O 1
ATOM 704 N N . ILE A 1 88 ? -12.555 46.752 -2.005 1.00 54.12 88 ILE A N 1
ATOM 705 C CA . ILE A 1 88 ? -13.102 45.914 -3.088 1.00 54.12 88 ILE A CA 1
ATOM 706 C C . ILE A 1 88 ? -12.187 45.922 -4.326 1.00 54.12 88 ILE A C 1
ATOM 708 O O . ILE A 1 88 ? -11.959 44.883 -4.944 1.00 54.12 88 ILE A O 1
ATOM 712 N N . THR A 1 89 ? -11.603 47.072 -4.685 1.00 55.78 89 THR A N 1
ATOM 713 C CA . THR A 1 89 ? -10.646 47.156 -5.806 1.00 55.78 89 THR A CA 1
ATOM 714 C C . THR A 1 89 ? -9.337 46.411 -5.536 1.00 55.78 89 THR A C 1
ATOM 716 O O . THR A 1 89 ? -8.688 45.950 -6.474 1.00 55.78 89 THR A O 1
ATOM 719 N N . SER A 1 90 ? -8.970 46.245 -4.265 1.00 54.81 90 SER A N 1
ATOM 720 C CA . SER A 1 90 ? -7.772 45.505 -3.859 1.00 54.81 90 SER A CA 1
ATOM 721 C C . SER A 1 90 ? -7.992 43.989 -3.971 1.00 54.81 90 SER A C 1
ATOM 723 O O . SER A 1 90 ? -7.114 43.274 -4.451 1.00 54.81 90 SER A O 1
ATOM 725 N N . GLU A 1 91 ? -9.192 43.506 -3.632 1.00 52.44 91 GLU A N 1
ATOM 726 C CA . GLU A 1 91 ? -9.576 42.088 -3.732 1.00 52.44 91 GLU A CA 1
ATOM 727 C C . GLU A 1 91 ? -9.769 41.586 -5.174 1.00 52.44 91 GLU A C 1
ATOM 729 O O . GLU A 1 91 ? -9.473 40.433 -5.496 1.00 52.44 91 GLU A O 1
ATOM 734 N N . VAL A 1 92 ? -10.248 42.444 -6.080 1.00 55.47 92 VAL A N 1
ATOM 735 C CA . VAL A 1 92 ? -10.340 42.105 -7.513 1.00 55.47 92 VAL A CA 1
ATOM 736 C C . VAL A 1 92 ? -8.942 41.965 -8.125 1.00 55.47 92 VAL A C 1
ATOM 738 O O . VAL A 1 92 ? -8.707 41.069 -8.941 1.00 55.47 92 VAL A O 1
ATOM 741 N N . SER A 1 93 ? -7.988 42.787 -7.679 1.00 53.78 93 SER A N 1
ATOM 742 C CA . SER A 1 93 ? -6.589 42.710 -8.111 1.00 53.78 93 SER A CA 1
ATOM 743 C C . SER A 1 93 ? -5.905 41.424 -7.619 1.00 53.78 93 SER A C 1
ATOM 745 O O . SER A 1 93 ? -5.164 40.790 -8.369 1.00 53.78 93 SER A O 1
ATOM 747 N N . THR A 1 94 ? -6.211 40.963 -6.398 1.00 52.22 94 THR A N 1
ATOM 748 C CA . THR A 1 94 ? -5.672 39.702 -5.853 1.00 52.22 94 THR A CA 1
ATOM 749 C C . THR A 1 94 ? -6.320 38.444 -6.437 1.00 52.22 94 THR A C 1
ATOM 751 O O . THR A 1 94 ? -5.632 37.441 -6.613 1.00 52.22 94 THR A O 1
ATOM 754 N N . ARG A 1 95 ? -7.612 38.466 -6.802 1.00 50.94 95 ARG A N 1
ATOM 755 C CA . ARG A 1 95 ? -8.239 37.338 -7.525 1.00 50.94 95 ARG A CA 1
ATOM 756 C C . ARG A 1 95 ? -7.729 37.196 -8.959 1.00 50.94 95 ARG A C 1
ATOM 758 O O . ARG A 1 95 ? -7.516 36.073 -9.407 1.00 50.94 95 ARG A O 1
ATOM 765 N N . THR A 1 96 ? -7.490 38.308 -9.654 1.00 53.03 96 THR A N 1
ATOM 766 C CA . THR A 1 96 ? -6.974 38.285 -11.034 1.00 53.03 96 THR A CA 1
ATOM 767 C C . THR A 1 96 ? -5.531 37.765 -11.077 1.00 53.03 96 THR A C 1
ATOM 769 O O . THR A 1 96 ? -5.221 36.885 -11.878 1.00 53.03 96 THR A O 1
ATOM 772 N N . SER A 1 97 ? -4.673 38.196 -10.144 1.00 55.88 97 SER A N 1
ATOM 773 C CA . SER A 1 97 ? -3.278 37.731 -10.068 1.00 55.88 97 SER A CA 1
ATOM 774 C C . SER A 1 97 ? -3.138 36.258 -9.660 1.00 55.88 97 SER A C 1
ATOM 776 O O . SER A 1 97 ? -2.252 35.559 -10.159 1.00 55.88 97 SER A O 1
ATOM 778 N N . ALA A 1 98 ? -4.028 35.745 -8.805 1.00 56.59 98 ALA A N 1
ATOM 779 C CA . ALA A 1 98 ? -4.065 34.326 -8.448 1.00 56.59 98 ALA A CA 1
ATOM 780 C C . ALA A 1 98 ? -4.498 33.435 -9.629 1.00 56.59 98 ALA A C 1
ATOM 782 O O . ALA A 1 98 ? -3.953 32.346 -9.810 1.00 56.59 98 ALA A O 1
ATOM 783 N N . GLN A 1 99 ? -5.440 33.905 -10.455 1.00 57.69 99 GLN A N 1
ATOM 784 C CA . GLN A 1 99 ? -5.933 33.167 -11.620 1.00 57.69 99 GLN A CA 1
ATOM 785 C C . GLN A 1 99 ? -4.917 33.155 -12.777 1.00 57.69 99 GLN A C 1
ATOM 787 O O . GLN A 1 99 ? -4.734 32.117 -13.411 1.00 57.69 99 GLN A O 1
ATOM 792 N N . GLU A 1 100 ? -4.185 34.253 -13.002 1.00 58.56 100 GLU A N 1
ATOM 793 C CA . GLU A 1 100 ? -3.055 34.292 -13.948 1.00 58.56 100 GLU A CA 1
ATOM 794 C C . GLU A 1 100 ? -1.885 33.404 -13.497 1.00 58.56 100 GLU A C 1
ATOM 796 O O . GLU A 1 100 ? -1.275 32.714 -14.314 1.00 58.56 100 GLU A O 1
ATOM 801 N N . SER A 1 101 ? -1.602 33.365 -12.191 1.00 61.50 101 SER A N 1
ATOM 802 C CA . SER A 1 101 ? -0.551 32.505 -11.630 1.00 61.50 101 SER A CA 1
ATOM 803 C C . SER A 1 101 ? -0.889 31.017 -11.776 1.00 61.50 101 SER A C 1
ATOM 805 O O . SER A 1 101 ? -0.018 30.232 -12.135 1.00 61.50 101 SER A O 1
ATOM 807 N N . ALA A 1 102 ? -2.149 30.623 -11.561 1.00 63.31 102 ALA A N 1
ATOM 808 C CA . ALA A 1 102 ? -2.595 29.242 -11.760 1.00 63.31 102 ALA A CA 1
ATOM 809 C C . ALA A 1 102 ? -2.518 28.813 -13.237 1.00 63.31 102 ALA A C 1
ATOM 811 O O . ALA A 1 102 ? -1.998 27.741 -13.536 1.00 63.31 102 ALA A O 1
ATOM 812 N N . ALA A 1 103 ? -2.943 29.680 -14.165 1.00 67.69 103 ALA A N 1
ATOM 813 C CA . ALA A 1 103 ? -2.840 29.416 -15.601 1.00 67.69 103 ALA A CA 1
ATOM 814 C C . ALA A 1 103 ? -1.379 29.284 -16.078 1.00 67.69 103 ALA A C 1
ATOM 816 O O . ALA A 1 103 ? -1.086 28.499 -16.978 1.00 67.69 103 ALA A O 1
ATOM 817 N N . ASN A 1 104 ? -0.451 30.022 -15.458 1.00 80.12 104 ASN A N 1
ATOM 818 C CA . ASN A 1 104 ? 0.978 29.916 -15.750 1.00 80.12 104 ASN A CA 1
ATOM 819 C C . ASN A 1 104 ? 1.557 28.569 -15.279 1.00 80.12 104 ASN A C 1
ATOM 821 O O . ASN A 1 104 ? 2.284 27.917 -16.023 1.00 80.12 104 ASN A O 1
ATOM 825 N N . VAL A 1 105 ? 1.181 28.110 -14.080 1.00 87.00 105 VAL A N 1
ATOM 826 C CA . VAL A 1 105 ? 1.634 26.816 -13.539 1.00 87.00 1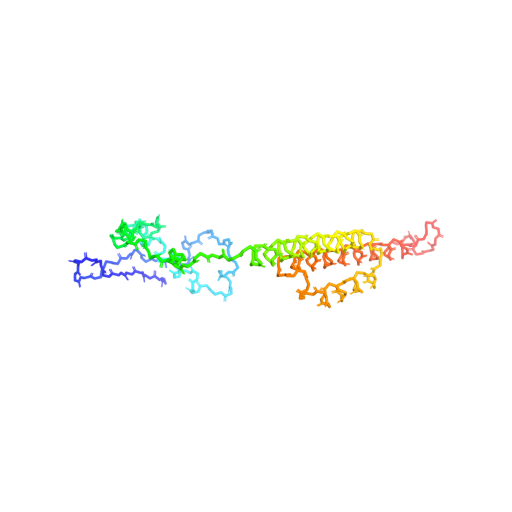05 VAL A CA 1
ATOM 827 C C . VAL A 1 105 ? 1.136 25.642 -14.385 1.00 87.00 105 VAL A C 1
ATOM 829 O O . VAL A 1 105 ? 1.916 24.729 -14.658 1.00 87.00 105 VAL A O 1
ATOM 832 N N . ASP A 1 106 ? -0.118 25.674 -14.842 1.00 87.81 106 ASP A N 1
ATOM 833 C CA . ASP A 1 106 ? -0.658 24.626 -15.716 1.00 87.81 106 ASP A CA 1
ATOM 834 C C . ASP A 1 106 ? 0.062 24.584 -17.073 1.00 87.81 106 ASP A C 1
ATOM 836 O O . ASP A 1 106 ? 0.443 23.505 -17.527 1.00 87.81 106 ASP A O 1
ATOM 840 N N . ALA A 1 107 ? 0.357 25.741 -17.676 1.00 90.50 107 ALA A N 1
ATOM 841 C CA . ALA A 1 107 ? 1.118 25.805 -18.926 1.00 90.50 107 ALA A CA 1
ATOM 842 C C . ALA A 1 107 ? 2.541 25.233 -18.781 1.00 90.50 107 ALA A C 1
ATOM 844 O O . ALA A 1 107 ? 3.015 24.499 -19.648 1.00 90.50 107 ALA A O 1
ATOM 845 N N . VAL A 1 108 ? 3.214 25.529 -17.664 1.00 91.19 108 VAL A N 1
ATOM 846 C CA . VAL A 1 108 ? 4.536 24.965 -17.345 1.00 91.19 108 VAL A CA 1
ATOM 847 C C . VAL A 1 108 ? 4.454 23.450 -17.135 1.00 91.19 108 VAL A C 1
ATOM 849 O O . VAL A 1 108 ? 5.328 22.708 -17.587 1.00 91.19 108 VAL A O 1
ATOM 852 N N . ALA A 1 109 ? 3.404 22.964 -16.471 1.00 92.50 109 ALA A N 1
ATOM 853 C CA . ALA A 1 109 ? 3.198 21.533 -16.289 1.00 92.50 109 ALA A CA 1
ATOM 854 C C . ALA A 1 109 ? 2.963 20.812 -17.626 1.00 92.50 109 ALA A C 1
ATOM 856 O O . ALA A 1 109 ? 3.498 19.720 -17.818 1.00 92.50 109 ALA A O 1
ATOM 857 N N . ASP A 1 110 ? 2.214 21.413 -18.550 1.00 93.94 110 ASP A N 1
ATOM 858 C CA . ASP A 1 110 ? 1.957 20.844 -19.874 1.00 93.94 110 ASP A CA 1
ATOM 859 C C . ASP A 1 110 ? 3.214 20.794 -20.757 1.00 93.94 110 ASP A C 1
ATOM 861 O O . ASP A 1 110 ? 3.485 19.745 -21.344 1.00 93.94 110 ASP A O 1
ATOM 865 N N . ASP A 1 111 ? 4.048 21.841 -20.762 1.00 94.88 111 ASP A N 1
ATOM 866 C CA . ASP A 1 111 ? 5.364 21.819 -21.433 1.00 94.88 111 ASP A CA 1
ATOM 867 C C . ASP A 1 111 ? 6.248 20.681 -20.899 1.00 94.88 111 ASP A C 1
ATOM 869 O O . ASP A 1 111 ? 6.844 19.908 -21.655 1.00 94.88 111 ASP A O 1
ATOM 873 N N . LEU A 1 112 ? 6.290 20.515 -19.573 1.00 94.94 112 LEU A N 1
ATOM 874 C CA . LEU A 1 112 ? 7.047 19.435 -18.947 1.00 94.94 112 LEU A CA 1
ATOM 875 C C . LEU A 1 112 ? 6.493 18.057 -19.329 1.00 94.94 112 LEU A C 1
ATOM 877 O O . LEU A 1 112 ? 7.284 17.137 -19.544 1.00 94.94 112 LEU A O 1
ATOM 881 N N . ARG A 1 113 ? 5.169 17.890 -19.454 1.00 96.44 113 ARG A N 1
ATOM 882 C CA . ARG A 1 113 ? 4.568 16.634 -19.941 1.00 96.44 113 ARG A CA 1
ATOM 883 C C . ARG A 1 113 ? 5.007 16.334 -21.373 1.00 96.44 113 ARG A C 1
ATOM 885 O O . ARG A 1 113 ? 5.461 15.221 -21.631 1.00 96.44 113 ARG A O 1
ATOM 892 N N . GLU A 1 114 ? 4.947 17.316 -22.267 1.00 96.50 114 GLU A N 1
ATOM 893 C CA . GLU A 1 114 ? 5.352 17.150 -23.667 1.00 96.50 114 GLU A CA 1
ATOM 894 C C . GLU A 1 114 ? 6.845 16.811 -23.796 1.00 96.50 114 GLU A C 1
ATOM 896 O O . GLU A 1 114 ? 7.229 15.878 -24.510 1.00 96.50 114 GLU A O 1
ATOM 901 N N . ARG A 1 115 ? 7.708 17.500 -23.042 1.00 96.31 115 ARG A N 1
ATOM 902 C CA . ARG A 1 115 ? 9.151 17.218 -23.008 1.00 96.31 115 ARG A CA 1
ATOM 903 C C . ARG A 1 115 ? 9.455 15.821 -22.478 1.00 96.31 115 ARG A C 1
ATOM 905 O O . ARG A 1 115 ? 10.353 15.158 -22.995 1.00 96.31 115 ARG A O 1
ATOM 912 N N . ILE A 1 116 ? 8.718 15.350 -21.467 1.00 96.25 116 ILE A N 1
ATOM 913 C CA . ILE A 1 116 ? 8.838 13.966 -20.989 1.00 96.25 116 ILE A CA 1
ATOM 914 C C . ILE A 1 116 ? 8.460 12.992 -22.107 1.00 96.25 116 ILE A C 1
ATOM 916 O O . ILE A 1 116 ? 9.215 12.060 -22.372 1.00 96.25 116 ILE A O 1
ATOM 920 N N . ASP A 1 117 ? 7.322 13.189 -22.768 1.00 93.94 117 ASP A N 1
ATOM 921 C CA . ASP A 1 117 ? 6.827 12.239 -23.768 1.00 93.94 117 ASP A CA 1
ATOM 922 C C . ASP A 1 117 ? 7.737 12.178 -25.009 1.00 93.94 117 ASP A C 1
ATOM 924 O O . ASP A 1 117 ? 7.958 11.101 -25.572 1.00 93.94 117 ASP A O 1
ATOM 928 N N . THR A 1 118 ? 8.345 13.304 -25.387 1.00 94.38 118 THR A N 1
ATOM 929 C CA . THR A 1 118 ? 9.243 13.414 -26.549 1.00 94.38 118 THR A CA 1
ATOM 930 C C . THR A 1 118 ? 10.695 13.021 -26.273 1.00 94.38 118 THR A C 1
ATOM 932 O O . THR A 1 118 ? 11.439 12.774 -27.222 1.00 94.38 118 THR A O 1
ATOM 935 N N . ALA A 1 119 ? 11.119 12.898 -25.010 1.00 94.81 119 ALA A N 1
ATOM 936 C CA . ALA A 1 119 ? 12.500 12.549 -24.673 1.00 94.81 119 ALA A CA 1
ATOM 937 C C . ALA A 1 119 ? 12.908 11.209 -25.302 1.00 94.81 119 ALA A C 1
ATOM 939 O O . ALA A 1 119 ? 12.280 10.184 -25.038 1.00 94.81 119 ALA A O 1
ATOM 940 N N . SER A 1 120 ? 13.966 11.201 -26.109 1.00 92.00 120 SER A N 1
ATOM 941 C CA . SER A 1 120 ? 14.443 10.024 -26.846 1.00 92.00 120 SER A CA 1
ATOM 942 C C . SER A 1 120 ? 15.816 9.543 -26.380 1.00 92.00 120 SER A C 1
ATOM 944 O O . SER A 1 120 ? 16.329 8.558 -26.899 1.00 92.00 120 SER A O 1
ATOM 946 N N . SER A 1 121 ? 16.423 10.219 -25.399 1.00 93.88 121 SER A N 1
ATOM 947 C CA . SER A 1 121 ? 17.680 9.793 -24.788 1.00 93.88 121 SER A CA 1
ATOM 948 C C . SER A 1 121 ? 17.611 9.756 -23.262 1.00 93.88 121 SER A C 1
ATOM 950 O O . SER A 1 121 ? 16.843 10.470 -22.609 1.00 93.88 121 SER A O 1
ATOM 952 N N . VAL A 1 122 ? 18.462 8.911 -22.682 1.00 93.12 122 VAL A N 1
ATOM 953 C CA . VAL A 1 122 ? 18.631 8.767 -21.231 1.00 93.12 122 VAL A CA 1
ATOM 954 C C . VAL A 1 122 ? 19.065 10.096 -20.599 1.00 93.12 122 VAL A C 1
ATOM 956 O O . VAL A 1 122 ? 18.597 10.453 -19.516 1.00 93.12 122 VAL A O 1
ATOM 959 N N . ASP A 1 123 ? 19.909 10.862 -21.290 1.00 92.56 123 ASP A N 1
ATOM 960 C CA . ASP A 1 123 ? 20.403 12.152 -20.807 1.00 92.56 123 ASP A CA 1
ATOM 961 C C . ASP A 1 123 ? 19.334 13.248 -20.867 1.00 92.56 123 ASP A C 1
ATOM 963 O O . ASP A 1 123 ? 19.218 14.031 -19.923 1.00 92.56 123 ASP A O 1
ATOM 967 N N . GLN A 1 124 ? 18.480 13.254 -21.898 1.00 91.94 124 GLN A N 1
ATOM 968 C CA . GLN A 1 124 ? 17.313 14.142 -21.954 1.00 91.94 124 GLN A CA 1
ATOM 969 C C . GLN A 1 124 ? 16.354 13.858 -20.795 1.00 91.94 124 GLN A C 1
ATOM 971 O O . GLN A 1 124 ? 15.960 14.778 -20.081 1.00 91.94 124 GLN A O 1
ATOM 976 N N . ALA A 1 125 ? 16.040 12.586 -20.537 1.00 92.19 125 ALA A N 1
ATOM 977 C CA . ALA A 1 125 ? 15.170 12.208 -19.426 1.00 92.19 125 ALA A CA 1
ATOM 978 C C . ALA A 1 125 ? 15.759 12.605 -18.054 1.00 92.19 125 ALA A C 1
ATOM 980 O O . ALA A 1 125 ? 15.025 13.053 -17.167 1.00 92.19 125 ALA A O 1
ATOM 981 N N . LYS A 1 126 ? 17.086 12.499 -17.871 1.00 94.31 126 LYS A N 1
ATOM 982 C CA . LYS A 1 126 ? 17.776 12.989 -16.662 1.00 94.31 126 LYS A CA 1
ATOM 983 C C . LYS A 1 126 ? 17.693 14.509 -16.529 1.00 94.31 126 LYS A C 1
ATOM 985 O O . LYS A 1 126 ? 17.400 14.994 -15.436 1.00 94.31 126 LYS A O 1
ATOM 990 N N . ALA A 1 127 ? 17.933 15.245 -17.613 1.00 95.06 127 ALA A N 1
ATOM 991 C CA . ALA A 1 127 ? 17.872 16.704 -17.621 1.00 95.06 127 ALA A CA 1
ATOM 992 C C . ALA A 1 127 ? 16.461 17.208 -17.280 1.00 95.06 127 ALA A C 1
ATOM 994 O O . ALA A 1 127 ? 16.310 18.072 -16.421 1.00 95.06 127 ALA A O 1
ATOM 995 N N . ILE A 1 128 ? 15.424 16.598 -17.863 1.00 94.75 128 ILE A N 1
ATOM 996 C CA . ILE A 1 128 ? 14.020 16.919 -17.566 1.00 94.75 128 ILE A CA 1
ATOM 997 C C . ILE A 1 128 ? 13.694 16.653 -16.093 1.00 94.75 128 ILE A C 1
ATOM 999 O O . ILE A 1 128 ? 13.054 17.468 -15.436 1.00 94.75 128 ILE A O 1
ATOM 1003 N N . ARG A 1 129 ? 14.177 15.543 -15.525 1.00 93.81 129 ARG A N 1
ATOM 1004 C CA . ARG A 1 129 ? 13.982 15.258 -14.097 1.00 93.81 129 ARG A CA 1
ATOM 1005 C C . ARG A 1 129 ? 14.642 16.306 -13.195 1.00 93.81 129 ARG A C 1
ATOM 1007 O O . ARG A 1 129 ? 14.064 16.650 -12.166 1.00 93.81 129 ARG A O 1
ATOM 1014 N N . ALA A 1 130 ? 15.836 16.779 -13.547 1.00 95.19 130 ALA A N 1
ATOM 1015 C CA . ALA A 1 130 ? 16.510 17.841 -12.802 1.00 95.19 130 ALA A CA 1
ATOM 1016 C C . ALA A 1 130 ? 15.733 19.167 -12.882 1.00 95.19 130 ALA A C 1
ATOM 1018 O O . ALA A 1 130 ? 15.575 19.842 -11.866 1.00 95.19 130 ALA A O 1
ATOM 1019 N N . ASP A 1 131 ? 15.186 19.488 -14.056 1.00 93.94 131 ASP A N 1
ATOM 1020 C CA . ASP A 1 131 ? 14.344 20.667 -14.274 1.00 93.94 131 ASP A CA 1
ATOM 1021 C C . ASP A 1 131 ? 13.071 20.624 -13.406 1.00 93.94 131 ASP A C 1
ATOM 1023 O O . ASP A 1 131 ? 12.811 21.547 -12.635 1.00 93.94 131 ASP A O 1
ATOM 1027 N N . ILE A 1 132 ? 12.357 19.491 -13.389 1.00 95.12 132 ILE A N 1
ATOM 1028 C CA . ILE A 1 132 ? 11.180 19.275 -12.521 1.00 95.12 132 ILE A CA 1
ATOM 1029 C C . ILE A 1 132 ? 11.522 19.467 -11.033 1.00 95.12 132 ILE A C 1
ATOM 1031 O O . ILE A 1 132 ? 10.730 20.030 -10.278 1.00 95.12 132 ILE A O 1
ATOM 1035 N N . GLU A 1 133 ? 12.697 19.011 -10.585 1.00 94.50 133 GLU A N 1
ATOM 1036 C CA . GLU A 1 133 ? 13.137 19.184 -9.192 1.00 94.50 133 GLU A CA 1
ATOM 1037 C C . GLU A 1 133 ? 13.450 20.650 -8.861 1.00 94.50 133 GLU A C 1
ATOM 1039 O O . GLU A 1 133 ? 13.139 21.101 -7.758 1.00 94.50 133 GLU A O 1
ATOM 1044 N N . SER A 1 134 ? 13.970 21.417 -9.822 1.00 94.06 134 SER A N 1
ATOM 1045 C CA . SER A 1 134 ? 14.209 22.857 -9.661 1.00 94.06 134 SER A CA 1
ATOM 1046 C C . SER A 1 134 ? 12.910 23.669 -9.552 1.00 94.06 134 SER A C 1
ATOM 1048 O O . SER A 1 134 ? 12.853 24.657 -8.821 1.00 94.06 134 SER A O 1
ATOM 1050 N N . GLN A 1 135 ? 11.836 23.205 -10.199 1.00 93.00 135 GLN A N 1
ATOM 1051 C CA . GLN A 1 135 ? 10.535 23.881 -10.249 1.00 93.00 135 GLN A CA 1
ATOM 1052 C C . GLN A 1 135 ? 9.536 23.372 -9.196 1.00 93.00 135 GLN A C 1
ATOM 1054 O O . GLN A 1 135 ? 8.361 23.740 -9.203 1.00 93.00 135 GLN A O 1
ATOM 1059 N N . LYS A 1 136 ? 9.985 22.551 -8.240 1.00 91.31 136 LYS A N 1
ATOM 1060 C CA . LYS A 1 136 ? 9.128 21.933 -7.214 1.00 91.31 136 LYS A CA 1
ATOM 1061 C C . LYS A 1 136 ? 8.277 22.935 -6.425 1.00 91.31 136 LYS A C 1
ATOM 1063 O O . LYS A 1 136 ? 7.133 22.636 -6.094 1.00 91.31 136 LYS A O 1
ATOM 1068 N N . ALA A 1 137 ? 8.838 24.101 -6.102 1.00 88.94 137 ALA A N 1
ATOM 1069 C CA . ALA A 1 137 ? 8.129 25.139 -5.354 1.00 88.94 137 ALA A CA 1
ATOM 1070 C C . ALA A 1 137 ? 6.991 25.778 -6.170 1.00 88.94 137 ALA A C 1
ATOM 1072 O O . ALA A 1 137 ? 5.969 26.136 -5.594 1.00 88.94 137 ALA A O 1
ATOM 1073 N N . LEU A 1 138 ? 7.160 25.879 -7.492 1.00 88.81 138 LEU A N 1
ATOM 1074 C CA . LEU A 1 138 ? 6.182 26.451 -8.417 1.00 88.81 138 LEU A CA 1
ATOM 1075 C C . LEU A 1 138 ? 5.044 25.464 -8.722 1.00 88.81 138 LEU A C 1
ATOM 1077 O O . LEU A 1 138 ? 3.878 25.834 -8.690 1.00 88.81 138 LEU A O 1
ATOM 1081 N N . LEU A 1 139 ? 5.386 24.199 -8.977 1.00 88.75 139 LEU A N 1
ATOM 1082 C CA . LEU A 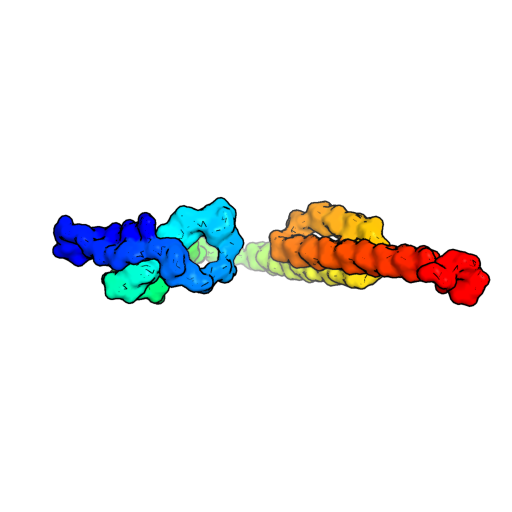1 139 ? 4.435 23.147 -9.363 1.00 88.75 139 LEU A CA 1
ATOM 1083 C C . LEU A 1 139 ? 3.533 22.695 -8.201 1.00 88.75 139 LEU A C 1
ATOM 1085 O O . LEU A 1 139 ? 2.455 22.141 -8.407 1.00 88.75 139 LEU A O 1
ATOM 1089 N N . GLY A 1 140 ? 3.982 22.876 -6.959 1.00 89.56 140 GLY A N 1
ATOM 1090 C CA . GLY A 1 140 ? 3.313 22.303 -5.796 1.00 89.56 140 GLY A CA 1
ATOM 1091 C C . GLY A 1 140 ? 3.455 20.777 -5.728 1.00 89.56 140 GLY A C 1
ATOM 1092 O O . GLY A 1 140 ? 3.992 20.113 -6.615 1.00 89.56 140 GLY A O 1
ATOM 1093 N N . THR A 1 141 ? 3.001 20.185 -4.625 1.00 88.62 141 THR A N 1
ATOM 1094 C CA . THR A 1 141 ? 3.282 18.775 -4.293 1.00 88.62 141 THR A CA 1
ATOM 1095 C C . THR A 1 141 ? 2.660 17.777 -5.270 1.00 88.62 141 THR A C 1
ATOM 1097 O O . THR A 1 141 ? 3.294 16.767 -5.589 1.00 88.62 141 THR A O 1
ATOM 1100 N N . ALA A 1 142 ? 1.446 18.049 -5.753 1.00 91.25 142 ALA A N 1
ATOM 1101 C CA . ALA A 1 142 ? 0.701 17.148 -6.626 1.00 91.25 142 ALA A CA 1
ATOM 1102 C C . ALA A 1 142 ? 1.331 17.040 -8.026 1.00 91.25 142 ALA A C 1
ATOM 1104 O O . ALA A 1 142 ? 1.764 15.950 -8.411 1.00 91.25 142 ALA A O 1
ATOM 1105 N N . LEU A 1 143 ? 1.458 18.163 -8.747 1.00 93.00 143 LEU A N 1
ATOM 1106 C CA . LEU A 1 143 ? 2.038 18.202 -10.098 1.00 93.00 143 LEU A CA 1
ATOM 1107 C C . LEU A 1 143 ? 3.501 17.756 -10.094 1.00 93.00 143 LEU A C 1
ATOM 1109 O O . LEU A 1 143 ? 3.906 16.955 -10.932 1.00 93.00 143 LEU A O 1
ATOM 1113 N N . PHE A 1 144 ? 4.287 18.186 -9.102 1.00 94.44 144 PHE A N 1
ATOM 1114 C CA . PHE A 1 144 ? 5.669 17.732 -8.956 1.00 94.44 144 PHE A CA 1
ATOM 1115 C C . PHE A 1 144 ? 5.771 16.200 -8.870 1.00 94.44 144 PHE A C 1
ATOM 1117 O O . PHE A 1 144 ? 6.608 15.588 -9.536 1.00 94.44 144 PHE A O 1
ATOM 1124 N N . THR A 1 145 ? 4.915 15.566 -8.065 1.00 93.38 145 THR A N 1
ATOM 1125 C CA . THR A 1 145 ? 4.932 14.106 -7.889 1.00 93.38 145 THR A CA 1
ATOM 1126 C C . THR A 1 145 ? 4.519 13.386 -9.172 1.00 93.38 145 THR A C 1
ATOM 1128 O O . THR A 1 145 ? 5.160 12.407 -9.558 1.00 93.38 145 THR A O 1
ATOM 1131 N N . GLU A 1 146 ? 3.490 13.880 -9.862 1.00 95.69 146 GLU A N 1
ATOM 1132 C CA . GLU A 1 146 ? 3.052 13.350 -11.157 1.00 95.69 146 GLU A CA 1
ATOM 1133 C C . GLU A 1 146 ? 4.175 13.413 -12.206 1.00 95.69 146 GLU A C 1
ATOM 1135 O O . GLU A 1 146 ? 4.562 12.380 -12.765 1.00 95.69 146 GLU A O 1
ATOM 1140 N N . LEU A 1 147 ? 4.732 14.605 -12.439 1.00 96.38 147 LEU A N 1
ATOM 1141 C CA . LEU A 1 147 ? 5.749 14.853 -13.463 1.00 96.38 147 LEU A CA 1
ATOM 1142 C C . LEU A 1 147 ? 7.034 14.074 -13.180 1.00 96.38 147 LEU A C 1
ATOM 1144 O O . LEU A 1 147 ? 7.604 13.456 -14.080 1.00 96.38 147 LEU A O 1
ATOM 1148 N N . LYS A 1 148 ? 7.460 14.009 -11.914 1.00 96.12 148 LYS A N 1
ATOM 1149 C CA . LYS A 1 148 ? 8.625 13.217 -11.503 1.00 96.12 148 LYS A CA 1
ATOM 1150 C C . LYS A 1 148 ? 8.437 11.730 -11.798 1.00 96.12 148 LYS A C 1
ATOM 1152 O O . LYS A 1 148 ? 9.352 11.094 -12.322 1.00 96.12 148 LYS A O 1
ATOM 1157 N N . ASN A 1 149 ? 7.265 11.175 -11.495 1.00 95.31 149 ASN A N 1
ATOM 1158 C CA . ASN A 1 149 ? 6.965 9.769 -11.768 1.00 95.31 149 ASN A CA 1
ATOM 1159 C C . ASN A 1 149 ? 6.924 9.481 -13.276 1.00 95.31 149 ASN A C 1
ATOM 1161 O O . ASN A 1 149 ? 7.472 8.470 -13.723 1.00 95.31 149 ASN A O 1
ATOM 1165 N N . LYS A 1 150 ? 6.336 10.383 -14.072 1.00 96.00 150 LYS A N 1
ATOM 1166 C CA . LYS A 1 150 ? 6.335 10.292 -15.540 1.00 96.00 150 LYS A CA 1
ATOM 1167 C C . LYS A 1 150 ? 7.755 10.337 -16.117 1.00 96.00 150 LYS A C 1
ATOM 1169 O O . LYS A 1 150 ? 8.110 9.459 -16.900 1.00 96.00 150 LYS A O 1
ATOM 1174 N N . ALA A 1 151 ? 8.591 11.276 -15.671 1.00 95.56 151 ALA A N 1
ATOM 1175 C CA . ALA A 1 151 ? 9.980 11.397 -16.118 1.00 95.56 151 ALA A CA 1
ATOM 1176 C C . ALA A 1 151 ? 10.809 10.140 -15.797 1.00 95.56 151 ALA A C 1
ATOM 1178 O O . ALA A 1 151 ? 11.558 9.645 -16.639 1.00 95.56 151 ALA A O 1
ATOM 1179 N N . VAL A 1 152 ? 10.633 9.569 -14.599 1.00 95.88 152 VAL A N 1
ATOM 1180 C CA . VAL A 1 152 ? 11.285 8.309 -14.200 1.00 95.88 152 VAL A CA 1
ATOM 1181 C C . VAL A 1 152 ? 10.832 7.151 -15.091 1.00 95.88 152 VAL A C 1
ATOM 1183 O O . VAL A 1 152 ? 11.659 6.358 -15.536 1.00 95.88 152 VAL A O 1
ATOM 1186 N N . LYS A 1 153 ? 9.534 7.053 -15.393 1.00 95.94 153 LYS A N 1
ATOM 1187 C CA . LYS A 1 153 ? 9.016 6.015 -16.290 1.00 95.94 153 LYS A CA 1
ATOM 1188 C C . LYS A 1 153 ? 9.613 6.137 -17.695 1.00 95.94 153 LYS A C 1
ATOM 1190 O O . LYS A 1 153 ? 10.052 5.130 -18.248 1.00 95.94 153 LYS A O 1
ATOM 1195 N N . ARG A 1 154 ? 9.670 7.354 -18.249 1.00 95.38 154 ARG A N 1
ATOM 1196 C CA . ARG A 1 154 ? 10.259 7.602 -19.572 1.00 95.38 154 ARG A CA 1
ATOM 1197 C C . ARG A 1 154 ? 11.736 7.225 -19.617 1.00 95.38 154 ARG A C 1
ATOM 1199 O O . ARG A 1 154 ? 12.157 6.563 -20.557 1.00 95.38 154 ARG A O 1
ATOM 1206 N N . TYR A 1 155 ? 12.498 7.577 -18.581 1.00 96.31 155 TYR A N 1
ATOM 1207 C CA . TYR A 1 155 ? 13.903 7.193 -18.457 1.00 96.31 155 TYR A CA 1
ATOM 1208 C C . TYR A 1 155 ? 14.108 5.686 -18.651 1.00 96.31 155 TYR A C 1
ATOM 1210 O O . TYR A 1 155 ? 14.910 5.271 -19.483 1.00 96.31 155 TYR A O 1
ATOM 1218 N N . TYR A 1 156 ? 13.354 4.864 -17.913 1.00 95.88 156 TYR A N 1
ATOM 1219 C CA . TYR A 1 156 ? 13.478 3.409 -18.008 1.00 95.88 156 TYR A CA 1
ATOM 1220 C C . TYR A 1 156 ? 13.015 2.867 -19.358 1.00 95.88 156 TYR A C 1
ATOM 1222 O O . TYR A 1 156 ? 13.583 1.893 -19.846 1.00 95.88 156 TYR A O 1
ATOM 1230 N N . GLN A 1 157 ? 12.008 3.490 -19.971 1.00 95.00 157 GLN A N 1
ATOM 1231 C CA . GLN A 1 157 ? 11.561 3.118 -21.309 1.00 95.00 157 GLN A CA 1
ATOM 1232 C C . GLN A 1 157 ? 12.671 3.330 -22.347 1.00 95.00 157 GLN A C 1
ATOM 1234 O O . GLN A 1 157 ? 12.956 2.416 -23.114 1.00 95.00 157 GLN A O 1
ATOM 1239 N N . VAL A 1 158 ? 13.312 4.501 -22.344 1.00 94.62 158 VAL A N 1
ATOM 1240 C CA . VAL A 1 158 ? 14.396 4.825 -23.283 1.00 94.62 158 VAL A CA 1
ATOM 1241 C C . VAL A 1 158 ? 15.637 3.968 -23.015 1.00 94.62 158 VAL A C 1
ATOM 1243 O O . VAL A 1 158 ? 16.238 3.448 -23.947 1.00 94.62 158 VAL A O 1
ATOM 1246 N N . ASP A 1 159 ? 15.996 3.740 -21.749 1.00 95.56 159 ASP A N 1
ATOM 1247 C CA . ASP A 1 159 ? 17.102 2.840 -21.387 1.00 95.56 159 ASP A CA 1
ATOM 1248 C C . ASP A 1 159 ? 16.861 1.403 -21.882 1.00 95.56 159 ASP A C 1
ATOM 1250 O O . ASP A 1 159 ? 17.762 0.760 -22.419 1.00 95.56 159 ASP A O 1
ATOM 1254 N N . ALA A 1 160 ? 15.629 0.901 -21.754 1.00 94.31 160 ALA A N 1
ATOM 1255 C CA . ALA A 1 160 ? 15.260 -0.407 -22.282 1.00 94.31 160 ALA A CA 1
ATOM 1256 C C . ALA A 1 160 ? 15.334 -0.452 -23.816 1.00 94.31 160 ALA A C 1
ATOM 1258 O O . ALA A 1 160 ? 15.849 -1.427 -24.360 1.00 94.31 160 ALA A O 1
ATOM 1259 N N . GLN A 1 161 ? 14.875 0.597 -24.509 1.00 92.94 161 GLN A N 1
ATOM 1260 C CA . GLN A 1 161 ? 14.986 0.706 -25.968 1.00 92.94 161 GLN A CA 1
ATOM 1261 C C . GLN A 1 161 ? 16.449 0.679 -26.419 1.00 92.94 161 GLN A C 1
ATOM 1263 O O . GLN A 1 161 ? 16.802 -0.146 -27.256 1.00 92.94 161 GLN A O 1
ATOM 1268 N N . ASN A 1 162 ? 17.315 1.469 -25.781 1.00 92.38 162 ASN A N 1
ATOM 1269 C CA . ASN A 1 162 ? 18.745 1.492 -26.085 1.00 92.38 162 ASN A CA 1
ATOM 1270 C C . ASN A 1 162 ? 19.407 0.123 -25.881 1.00 92.38 162 ASN A C 1
ATOM 1272 O O . ASN A 1 162 ? 20.256 -0.277 -26.671 1.00 92.38 162 ASN A O 1
ATOM 1276 N N . LYS A 1 163 ? 19.023 -0.619 -24.833 1.00 92.44 163 LYS A N 1
ATOM 1277 C CA . LYS A 1 163 ? 19.533 -1.981 -24.605 1.00 92.44 163 LYS A CA 1
ATOM 1278 C C . LYS A 1 163 ? 19.085 -2.946 -25.694 1.00 92.44 163 LYS A C 1
ATOM 1280 O O . LYS A 1 163 ? 19.893 -3.749 -26.144 1.00 92.44 163 LYS A O 1
ATOM 1285 N N . VAL A 1 164 ? 17.824 -2.875 -26.115 1.00 92.12 164 VAL A N 1
ATOM 1286 C CA . VAL A 1 164 ? 17.305 -3.715 -27.203 1.00 92.12 164 VAL A CA 1
ATOM 1287 C C . VAL A 1 164 ? 18.005 -3.382 -28.519 1.00 92.12 164 VAL A C 1
ATOM 1289 O O . VAL A 1 164 ? 18.458 -4.296 -29.199 1.00 92.12 164 VAL A O 1
ATOM 1292 N N . GLU A 1 165 ? 18.165 -2.100 -28.849 1.00 90.56 165 GLU A N 1
ATOM 1293 C CA . GLU A 1 165 ? 18.906 -1.666 -30.038 1.00 90.56 165 GLU A CA 1
ATOM 1294 C C . GLU A 1 165 ? 20.370 -2.108 -29.995 1.00 90.56 165 GLU A C 1
ATOM 1296 O O . GLU A 1 165 ? 20.884 -2.609 -30.990 1.00 90.56 165 GLU A O 1
ATOM 1301 N N . ALA A 1 166 ? 21.037 -1.992 -28.844 1.00 91.25 166 ALA A N 1
ATOM 1302 C CA . ALA A 1 166 ? 22.404 -2.476 -28.675 1.00 91.25 166 ALA A CA 1
ATOM 1303 C C . ALA A 1 166 ? 22.508 -3.991 -28.901 1.00 91.25 166 ALA A C 1
ATOM 1305 O O . ALA A 1 166 ? 23.432 -4.437 -29.576 1.00 91.25 166 ALA A O 1
ATOM 1306 N N . VAL A 1 167 ? 21.546 -4.773 -28.391 1.00 91.31 167 VAL A N 1
ATOM 1307 C CA . VAL A 1 167 ? 21.490 -6.221 -28.635 1.00 91.31 167 VAL A CA 1
ATOM 1308 C C . VAL A 1 167 ? 21.281 -6.505 -30.119 1.00 91.31 167 VAL A C 1
ATOM 1310 O O . VAL A 1 167 ? 22.052 -7.277 -30.674 1.00 91.31 167 VAL A O 1
ATOM 1313 N N . ILE A 1 168 ? 20.315 -5.854 -30.779 1.00 88.31 168 ILE A N 1
ATOM 1314 C CA . ILE A 1 168 ? 20.053 -6.021 -32.220 1.00 88.31 168 ILE A CA 1
ATOM 1315 C C . ILE A 1 168 ? 21.303 -5.702 -33.044 1.00 88.31 168 ILE A C 1
ATOM 1317 O O . ILE A 1 168 ? 21.677 -6.485 -33.910 1.00 88.31 168 ILE A O 1
ATOM 1321 N N . ASN A 1 169 ? 21.978 -4.594 -32.739 1.00 87.44 169 ASN A N 1
ATOM 1322 C CA . ASN A 1 169 ? 23.194 -4.179 -33.439 1.00 87.44 169 ASN A CA 1
ATOM 1323 C C . ASN A 1 169 ? 24.402 -5.082 -33.143 1.00 87.44 169 ASN A C 1
ATOM 1325 O O . ASN A 1 169 ? 25.378 -5.040 -33.886 1.00 87.44 169 ASN A O 1
ATOM 1329 N N . SER A 1 170 ? 24.358 -5.874 -32.067 1.00 86.81 170 SER A N 1
ATOM 1330 C CA . SER A 1 170 ? 25.386 -6.871 -31.743 1.00 86.81 170 SER A CA 1
ATOM 1331 C C . SER A 1 170 ? 25.129 -8.249 -32.363 1.00 86.81 170 SER A C 1
ATOM 1333 O O . SER A 1 170 ? 25.967 -9.134 -32.213 1.00 86.81 170 SER A O 1
ATOM 1335 N N . ILE A 1 171 ? 23.990 -8.455 -33.041 1.00 83.38 171 ILE A N 1
ATOM 1336 C CA . ILE A 1 171 ? 23.708 -9.711 -33.747 1.00 83.38 171 ILE A CA 1
ATOM 1337 C C . ILE A 1 171 ? 24.576 -9.758 -35.018 1.00 83.38 171 ILE A C 1
ATOM 1339 O O . ILE A 1 171 ? 24.505 -8.826 -35.822 1.00 83.38 171 ILE A O 1
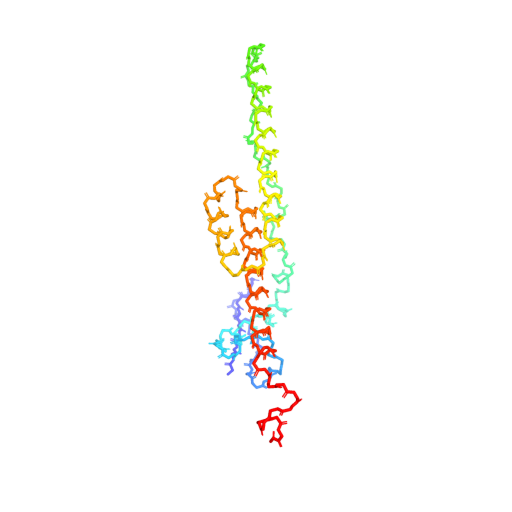ATOM 1343 N N . PRO A 1 172 ? 25.373 -10.821 -35.230 1.00 78.12 172 PRO A N 1
ATOM 1344 C CA . PRO A 1 172 ? 26.191 -10.961 -36.430 1.00 78.12 172 PRO A CA 1
ATOM 1345 C C . PRO A 1 172 ? 25.324 -11.069 -37.689 1.00 78.12 172 PRO A C 1
ATOM 1347 O O . PRO A 1 172 ? 24.250 -11.680 -37.687 1.00 78.12 172 PRO A O 1
ATOM 1350 N N . ASN A 1 173 ? 25.794 -10.479 -38.789 1.00 70.38 173 ASN A N 1
ATOM 1351 C CA . ASN A 1 173 ? 25.070 -10.532 -40.055 1.00 70.38 173 ASN A CA 1
ATOM 1352 C C . ASN A 1 173 ? 25.044 -11.972 -40.605 1.00 70.38 173 ASN A C 1
ATOM 1354 O O . ASN A 1 173 ? 26.038 -12.695 -40.486 1.00 70.38 173 ASN A O 1
ATOM 1358 N N . PRO A 1 174 ? 23.950 -12.392 -41.272 1.00 61.59 174 PRO A N 1
ATOM 1359 C CA . PRO A 1 174 ? 23.864 -13.707 -41.901 1.00 61.59 174 PRO A CA 1
ATOM 1360 C C . PRO A 1 174 ? 24.885 -13.798 -43.048 1.00 61.59 174 PRO A C 1
ATOM 1362 O O . PRO A 1 174 ? 24.634 -13.338 -44.161 1.00 61.59 174 PRO A O 1
ATOM 1365 N N . GLY A 1 175 ? 26.065 -14.347 -42.749 1.00 61.94 175 GLY A N 1
ATOM 1366 C CA . GLY A 1 175 ? 27.211 -14.430 -43.660 1.00 61.94 175 GLY A CA 1
ATOM 1367 C C . GLY A 1 175 ? 28.587 -14.370 -42.985 1.00 61.94 175 GLY A C 1
ATOM 1368 O O . GLY A 1 175 ? 29.580 -14.694 -43.634 1.00 61.94 175 GLY A O 1
ATOM 1369 N N . GLU A 1 176 ? 28.672 -13.990 -41.707 1.00 59.31 176 GLU A N 1
ATOM 1370 C CA . GLU A 1 176 ? 29.922 -14.034 -40.935 1.00 59.31 176 GLU A CA 1
ATOM 1371 C C . GLU A 1 176 ? 30.154 -15.424 -40.305 1.00 59.31 176 GLU A C 1
ATOM 1373 O O . GLU A 1 176 ? 29.189 -16.106 -39.955 1.00 59.31 176 GLU A O 1
ATOM 1378 N N . PRO A 1 177 ? 31.417 -15.878 -40.161 1.00 60.84 177 PRO A N 1
ATOM 1379 C CA . PRO A 1 177 ? 31.745 -17.246 -39.742 1.00 60.84 177 PRO A CA 1
ATOM 1380 C C . PRO A 1 177 ? 31.260 -17.621 -38.330 1.00 60.84 177 PRO A C 1
ATOM 1382 O O . PRO A 1 177 ? 31.170 -18.808 -38.036 1.00 60.84 177 PRO A O 1
ATOM 1385 N N . GLU A 1 178 ? 30.911 -16.646 -37.485 1.00 58.16 178 GLU A N 1
ATOM 1386 C CA . GLU A 1 178 ? 30.320 -16.872 -36.153 1.00 58.16 178 GLU A CA 1
ATOM 1387 C C . GLU A 1 178 ? 28.787 -17.046 -36.168 1.00 58.16 178 GLU A C 1
ATOM 1389 O O . GLU A 1 178 ? 28.198 -17.362 -35.141 1.00 58.16 178 GLU A O 1
ATOM 1394 N N . ALA A 1 179 ? 28.110 -16.880 -37.311 1.00 56.34 179 ALA A N 1
ATOM 1395 C CA . ALA A 1 179 ? 26.649 -17.007 -37.406 1.00 56.34 179 ALA A CA 1
ATOM 1396 C C . ALA A 1 179 ? 26.143 -18.465 -37.532 1.00 56.34 179 ALA A C 1
ATOM 1398 O O . ALA A 1 179 ? 24.948 -18.677 -37.745 1.00 56.34 179 ALA A O 1
ATOM 1399 N N . ALA A 1 180 ? 27.037 -19.460 -37.468 1.00 52.25 180 ALA A N 1
ATOM 1400 C CA . ALA A 1 180 ? 26.746 -20.867 -37.765 1.00 52.25 180 ALA A CA 1
ATOM 1401 C C . ALA A 1 180 ? 27.006 -21.856 -36.606 1.00 52.25 180 ALA A C 1
ATOM 1403 O O . ALA A 1 180 ? 26.921 -23.063 -36.845 1.00 52.25 180 ALA A O 1
ATOM 1404 N N . GLU A 1 181 ? 27.294 -21.385 -35.387 1.00 46.53 181 GLU A N 1
ATOM 1405 C CA . GLU A 1 181 ? 27.303 -22.228 -34.171 1.00 46.53 181 GLU A CA 1
ATOM 1406 C C . GLU A 1 181 ? 26.006 -22.117 -33.359 1.00 46.53 181 GLU A C 1
ATOM 1408 O O . GLU A 1 181 ? 25.488 -20.989 -33.189 1.00 46.53 181 GLU A O 1
#

pLDDT: mean 83.18, std 15.43, range [46.53, 97.25]

Sequence (181 aa):
FVQVGAILRGESEITWGEPLYLSGVVTRNSPLWVSNPKQQIAYLGVKYWARLYCPEVILGVYSPDEVEQREEREINPAPVQRMSVQEITSEVSTRTSAQESAANVDAVADDLRERIDTASSVDQAKAIRADIESQKALLGTALFTELKNKAVKRYYQVDAQNKVEAVINSIPNPGEPEAAE

Secondary structure (DSSP, 8-state):
-B--EEPPTT-SS-EEPPPBPGGG-----STHHHH-HHHHHHHHHHHHHHHHH-HHHHTTPPPHHHHS------SS----SPPPHHHHHHHHHHHHHHHHHHHHHHHHHHHHHHHHHH--SHHHHHHHHHHHHHTHHHHHHHHHHHHHHHHHHHHHHHHHHHHHHHHHHTSPPTTSTTTT-

Radius of gyration: 31.05 Å; chains: 1; bounding box: 55×76×78 Å

Foldseek 3Di:
DDKDWDADVPGPDTDIDDDDDPVPDPDDPDCCCPVPVPVVSVVVNVVVVCVVPPVCVVVVPDDVVRVPPDDDDCPDDDDPDDDDPVVVVVVVVVVVVVVVLVVVLVVVLVVLVVQLVPDQDLVSLVVSLVVLVVCDVSNDDPSSVVSNVSSVVSNVVNVVVVVVVVVVVPQDDPPDPVNPD